Protein AF-A0A1Q9S8D3-F1 (afdb_monomer_lite)

Sequence (81 aa):
MLDVPHVVLGGDLAVLGEHLVRPVRQTITRHLHADRAATVALAELGDLDGALGGVALVLHDPSIPFTGPLAPRHLTGTGTA

pLDDT: mean 80.1, std 14.3, range [39.97, 92.94]

Foldseek 3Di:
DDQAQEAEAAEPLCVCPCVNQVVVLVVCCVPDDPVHHHDYYYDPCHPCPVVVVVVVVLLPDPPRDDPDPDDNDPPPPDDDD

Secondary structure (DSSP, 8-state):
----SEEEE-GGGGGGTHHHHHHHHHHHHHHS-TT---EEEE-SSGGGHHHHHHHHHHHH-TTS---SSS-----------

Radius of gyration: 17.83 Å; chains: 1; bounding box: 36×37×41 Å

Structure (mmCIF, N/CA/C/O backbone):
data_AF-A0A1Q9S8D3-F1
#
_entry.id   AF-A0A1Q9S8D3-F1
#
loop_
_atom_site.group_PDB
_atom_site.id
_atom_site.type_symbol
_atom_site.label_atom_id
_atom_site.label_alt_id
_atom_site.label_comp_id
_atom_site.label_asym_id
_atom_site.label_entity_id
_atom_site.label_seq_id
_atom_site.pdbx_PDB_ins_code
_atom_site.Cartn_x
_atom_site.Cartn_y
_atom_site.Cartn_z
_atom_site.occupancy
_atom_site.B_iso_or_equiv
_atom_site.auth_seq_id
_atom_site.auth_comp_id
_atom_site.auth_asym_id
_atom_site.auth_atom_id
_atom_site.pdbx_PDB_model_num
ATOM 1 N N . MET A 1 1 ? -18.556 -3.127 -0.062 1.00 63.59 1 MET A N 1
ATOM 2 C CA . MET A 1 1 ? -17.481 -2.782 0.893 1.00 63.59 1 MET A CA 1
ATOM 3 C C . MET A 1 1 ? -16.429 -3.874 0.804 1.00 63.59 1 MET A C 1
ATOM 5 O O . MET A 1 1 ? -16.819 -5.034 0.806 1.00 63.59 1 MET A O 1
ATOM 9 N N . LEU A 1 2 ? -15.156 -3.518 0.620 1.00 68.44 2 LEU A N 1
ATOM 10 C CA . LEU A 1 2 ? -14.054 -4.475 0.476 1.00 68.44 2 LEU A CA 1
ATOM 11 C C . LEU A 1 2 ? -13.689 -5.030 1.862 1.00 68.44 2 LEU A C 1
ATOM 13 O O . LEU A 1 2 ? -13.549 -4.249 2.801 1.00 68.44 2 LEU A O 1
ATOM 17 N N . ASP A 1 3 ? -13.580 -6.350 2.000 1.00 79.19 3 ASP A N 1
ATOM 18 C CA . ASP A 1 3 ? -13.077 -6.973 3.227 1.00 79.19 3 ASP A CA 1
ATOM 19 C C . ASP A 1 3 ? -11.553 -7.059 3.138 1.00 79.19 3 ASP A C 1
ATOM 21 O O . ASP A 1 3 ? -11.025 -7.801 2.311 1.00 79.19 3 ASP A O 1
ATOM 25 N N . VAL A 1 4 ? -10.850 -6.226 3.908 1.00 80.62 4 VAL A N 1
ATOM 26 C CA . VAL A 1 4 ? -9.403 -6.016 3.758 1.00 80.62 4 VAL A CA 1
ATOM 27 C C . VAL A 1 4 ? -8.681 -6.493 5.021 1.00 80.62 4 VAL A C 1
ATOM 29 O O . VAL A 1 4 ? -8.578 -5.730 5.983 1.00 80.62 4 VAL A O 1
ATOM 32 N N . PRO A 1 5 ? -8.165 -7.735 5.043 1.00 87.69 5 PRO A N 1
ATOM 33 C CA . PRO A 1 5 ? -7.446 -8.270 6.202 1.00 87.69 5 PRO A CA 1
ATOM 34 C C . PRO A 1 5 ? -6.054 -7.643 6.382 1.00 87.69 5 PRO A C 1
ATOM 36 O O . PRO A 1 5 ? -5.520 -7.629 7.492 1.00 87.69 5 PRO A O 1
ATOM 39 N N . HIS A 1 6 ? -5.473 -7.090 5.312 1.00 91.12 6 HIS A N 1
ATOM 40 C CA . HIS A 1 6 ? -4.130 -6.513 5.314 1.00 91.12 6 HIS A CA 1
ATOM 41 C C . HIS A 1 6 ? -4.109 -5.150 4.627 1.00 91.12 6 HIS A C 1
ATOM 43 O O . HIS A 1 6 ? -4.504 -5.015 3.471 1.00 91.12 6 HIS A O 1
ATOM 49 N N . VAL A 1 7 ? -3.605 -4.149 5.340 1.00 91.25 7 VAL A N 1
ATOM 50 C CA . VAL A 1 7 ? -3.382 -2.794 4.842 1.00 91.25 7 VAL A CA 1
ATOM 51 C C . VAL A 1 7 ? -1.886 -2.516 4.891 1.00 91.25 7 VAL A C 1
ATOM 53 O O . VAL A 1 7 ? -1.265 -2.650 5.945 1.00 91.25 7 VAL A O 1
ATOM 56 N N . VAL A 1 8 ? -1.310 -2.109 3.764 1.00 91.88 8 VAL A N 1
ATOM 57 C CA . VAL A 1 8 ? 0.088 -1.674 3.680 1.00 91.88 8 VAL A CA 1
ATOM 58 C C . VAL A 1 8 ? 0.108 -0.180 3.375 1.00 91.88 8 VAL A C 1
ATOM 60 O O . VAL A 1 8 ? -0.532 0.272 2.428 1.00 91.88 8 VAL A O 1
ATOM 63 N N . LEU A 1 9 ? 0.814 0.588 4.201 1.00 91.62 9 LEU A N 1
ATOM 64 C CA . LEU A 1 9 ? 1.016 2.024 4.035 1.00 91.62 9 LEU A CA 1
ATOM 65 C C . LEU A 1 9 ? 2.344 2.251 3.306 1.00 91.62 9 LEU A C 1
ATOM 67 O O . LEU A 1 9 ? 3.409 2.026 3.882 1.00 91.62 9 LEU A O 1
ATOM 71 N N . GLY A 1 10 ? 2.268 2.655 2.040 1.00 90.31 10 GLY A N 1
ATOM 72 C CA . GLY A 1 10 ? 3.428 2.916 1.184 1.00 90.31 10 GLY A CA 1
ATOM 73 C C . GLY A 1 10 ? 3.661 4.396 0.886 1.00 90.31 10 GLY A C 1
ATOM 74 O O . GLY A 1 10 ? 2.955 5.272 1.396 1.00 90.31 10 GLY A O 1
ATOM 75 N N . GLY A 1 11 ? 4.653 4.650 0.030 1.00 87.44 11 GLY A N 1
ATOM 76 C CA . GLY A 1 11 ? 5.066 5.989 -0.396 1.00 87.44 11 GLY A CA 1
ATOM 77 C C . GLY A 1 11 ? 5.575 6.872 0.747 1.00 87.44 11 GLY A C 1
ATOM 78 O O . GLY A 1 11 ? 5.983 6.382 1.801 1.00 87.44 11 GLY A O 1
ATOM 79 N N . ASP A 1 12 ? 5.488 8.191 0.562 1.00 86.81 12 ASP A N 1
ATOM 80 C CA . ASP A 1 12 ? 5.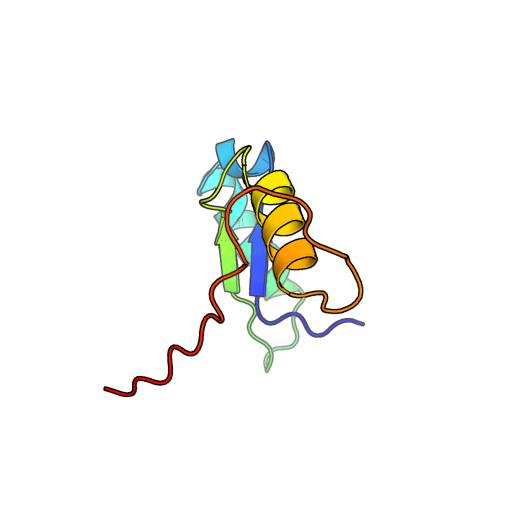988 9.205 1.508 1.00 86.81 12 ASP A CA 1
ATOM 81 C C . ASP A 1 12 ? 5.415 9.067 2.928 1.00 86.81 12 ASP A C 1
ATOM 83 O O . ASP A 1 12 ? 6.029 9.472 3.915 1.00 86.81 12 ASP A O 1
ATOM 87 N N . LEU A 1 13 ? 4.237 8.454 3.054 1.00 82.06 13 LEU A N 1
ATOM 88 C CA . LEU A 1 13 ? 3.601 8.179 4.338 1.00 82.06 13 LEU A CA 1
ATOM 89 C C . LEU A 1 13 ? 4.392 7.178 5.191 1.00 82.06 13 LEU A C 1
ATOM 91 O O . LEU A 1 13 ? 4.345 7.260 6.420 1.00 82.06 13 LEU A O 1
ATOM 95 N N . ALA A 1 14 ? 5.146 6.269 4.568 1.00 84.12 14 ALA A N 1
ATOM 96 C CA . ALA A 1 14 ? 5.975 5.306 5.283 1.00 84.12 14 ALA A CA 1
ATOM 97 C C . ALA A 1 14 ? 7.109 5.980 6.074 1.00 84.12 14 ALA A C 1
ATOM 99 O O . ALA A 1 14 ? 7.501 5.476 7.128 1.00 84.12 14 ALA A O 1
ATOM 100 N N . VAL A 1 15 ? 7.563 7.166 5.644 1.00 85.62 15 VAL A N 1
ATOM 101 C CA . VAL A 1 15 ? 8.608 7.957 6.324 1.00 85.62 15 VAL A CA 1
ATOM 102 C C . VAL A 1 15 ? 8.186 8.363 7.741 1.00 85.62 15 VAL A C 1
ATOM 104 O O . VAL A 1 15 ? 9.023 8.507 8.630 1.00 85.62 15 VAL A O 1
ATOM 107 N N . LEU A 1 16 ? 6.881 8.508 7.986 1.00 87.75 16 LEU A N 1
ATOM 108 C CA . LEU A 1 16 ? 6.343 8.880 9.297 1.00 87.75 16 LEU A CA 1
ATOM 109 C C . LEU A 1 16 ? 6.368 7.726 10.312 1.00 87.75 16 LEU A C 1
ATOM 111 O O . LEU A 1 16 ? 6.195 7.953 11.515 1.00 87.75 16 LEU A O 1
ATOM 115 N N . GLY A 1 17 ? 6.601 6.492 9.861 1.00 87.50 17 GLY A N 1
ATOM 116 C CA . GLY A 1 17 ? 6.790 5.348 10.742 1.00 87.50 17 GLY A CA 1
ATOM 117 C C . GLY A 1 17 ? 5.599 5.088 11.675 1.00 87.50 17 GLY A C 1
ATOM 118 O O . GLY A 1 17 ? 4.429 5.300 11.341 1.00 87.50 17 GLY A O 1
ATOM 119 N N . GLU A 1 18 ? 5.908 4.686 12.909 1.00 88.44 18 GLU A N 1
ATOM 120 C CA . GLU A 1 18 ? 4.912 4.398 13.952 1.00 88.44 18 GLU A CA 1
ATOM 121 C C . GLU A 1 18 ? 4.039 5.600 14.349 1.00 88.44 18 GLU A C 1
ATOM 123 O O . GLU A 1 18 ? 2.921 5.410 14.837 1.00 88.44 18 GLU A O 1
ATOM 128 N N . HIS A 1 19 ? 4.491 6.834 14.091 1.00 90.50 19 HIS A N 1
ATOM 129 C CA . HIS A 1 19 ? 3.679 8.028 14.340 1.00 90.50 19 HIS A CA 1
ATOM 130 C C . HIS A 1 19 ? 2.433 8.069 13.449 1.00 90.50 19 HIS A C 1
ATOM 132 O O . HIS A 1 19 ? 1.414 8.613 13.870 1.00 90.50 19 HIS A O 1
ATOM 138 N N . LEU A 1 20 ? 2.487 7.458 12.261 1.00 89.06 20 LEU A N 1
ATOM 139 C CA . LEU A 1 20 ? 1.332 7.289 11.380 1.00 89.06 20 LEU A CA 1
ATOM 140 C C . LEU A 1 20 ? 0.647 5.929 11.571 1.00 89.06 20 LEU A C 1
ATOM 142 O O . LEU A 1 20 ? -0.581 5.863 11.638 1.00 89.06 20 LEU A O 1
ATOM 146 N N . VAL A 1 21 ? 1.413 4.840 11.687 1.00 91.25 21 VAL A N 1
ATOM 147 C CA . VAL A 1 21 ? 0.849 3.477 11.769 1.00 91.25 21 VAL A CA 1
ATOM 148 C C . VAL A 1 21 ? -0.098 3.337 12.953 1.00 91.25 21 VAL A C 1
ATOM 150 O O . VAL A 1 21 ? -1.200 2.802 12.812 1.00 91.25 21 VAL A O 1
ATOM 153 N N . ARG A 1 22 ? 0.296 3.840 14.126 1.00 91.38 22 ARG A N 1
ATOM 154 C CA . ARG A 1 22 ? -0.496 3.719 15.351 1.00 91.38 22 ARG A CA 1
ATOM 155 C C . ARG A 1 22 ? -1.881 4.378 15.246 1.00 91.38 22 ARG A C 1
ATOM 157 O O . ARG A 1 22 ? -2.863 3.681 15.520 1.00 91.38 22 ARG A O 1
ATOM 164 N N . PRO A 1 23 ? -2.025 5.665 14.868 1.00 92.94 23 PRO A N 1
ATOM 165 C CA . PRO A 1 23 ? -3.345 6.280 14.726 1.00 92.94 23 PRO A CA 1
ATOM 166 C C . PRO A 1 23 ? -4.173 5.660 13.593 1.00 92.94 23 PRO A C 1
ATOM 168 O O . PRO A 1 23 ? -5.393 5.542 13.735 1.00 92.94 23 PRO A O 1
ATOM 171 N N . VAL A 1 24 ? -3.547 5.193 12.507 1.00 92.25 24 VAL A N 1
ATOM 172 C CA . VAL A 1 24 ? -4.255 4.470 11.437 1.00 92.25 24 VAL A CA 1
ATOM 173 C C . VAL A 1 24 ? -4.824 3.149 11.956 1.00 92.25 24 VAL A C 1
ATOM 175 O O . VAL A 1 24 ? -6.015 2.896 11.781 1.00 92.25 24 VAL A O 1
ATOM 178 N N . ARG A 1 25 ? -4.026 2.347 12.678 1.00 91.31 25 ARG A N 1
ATOM 179 C CA . ARG A 1 25 ? -4.493 1.111 13.332 1.00 91.31 25 ARG A CA 1
ATOM 180 C C . ARG A 1 25 ? -5.684 1.381 14.242 1.00 91.31 25 ARG A C 1
ATOM 182 O O . ARG A 1 25 ? -6.711 0.729 14.109 1.00 91.31 25 ARG A O 1
ATOM 189 N N . GLN A 1 26 ? -5.579 2.382 15.115 1.00 91.38 26 GLN A N 1
ATOM 190 C CA . GLN A 1 26 ? -6.670 2.758 16.018 1.00 91.38 26 GLN A CA 1
ATOM 191 C C . GLN A 1 26 ? -7.938 3.163 15.263 1.00 91.38 26 GLN A C 1
ATOM 193 O O . GLN A 1 26 ? -9.039 2.787 15.660 1.00 91.38 26 GLN A O 1
ATOM 198 N N . THR A 1 27 ? -7.791 3.925 14.180 1.00 92.69 27 THR A N 1
ATOM 199 C CA . THR A 1 27 ? -8.920 4.376 13.363 1.00 92.69 27 THR A CA 1
ATOM 200 C C . THR A 1 27 ? -9.596 3.200 12.674 1.00 92.69 27 THR A C 1
ATOM 202 O O . THR A 1 27 ? -10.818 3.099 12.718 1.00 92.69 27 THR A O 1
ATOM 205 N N . ILE A 1 28 ? -8.823 2.278 12.106 1.00 89.56 28 ILE A N 1
ATOM 206 C CA . ILE A 1 28 ? -9.352 1.076 11.462 1.00 89.56 28 ILE A CA 1
ATOM 207 C C . ILE A 1 28 ? -10.072 0.197 12.491 1.00 89.56 28 ILE A C 1
ATOM 209 O O . ILE A 1 28 ? -11.236 -0.132 12.293 1.00 89.56 28 ILE A O 1
ATOM 213 N N . THR A 1 29 ? -9.455 -0.091 13.641 1.00 88.19 29 THR A N 1
ATOM 214 C CA . THR A 1 29 ? -10.083 -0.887 14.711 1.00 88.19 29 THR A CA 1
ATOM 215 C C . THR A 1 29 ? -11.393 -0.278 15.213 1.00 88.19 29 THR A C 1
ATOM 217 O O . THR A 1 29 ? -12.323 -1.014 15.516 1.00 88.19 29 THR A O 1
ATOM 220 N N . ARG A 1 30 ? -11.503 1.055 15.279 1.00 90.06 30 ARG A N 1
ATOM 221 C CA . ARG A 1 30 ? -12.741 1.734 15.705 1.00 90.06 30 ARG A CA 1
ATOM 222 C C . ARG A 1 30 ? -13.905 1.580 14.725 1.00 90.06 30 ARG A C 1
ATOM 224 O O . ARG A 1 30 ? -15.046 1.691 15.156 1.00 90.06 30 ARG A O 1
ATOM 231 N N . HIS A 1 31 ? -13.625 1.388 13.438 1.00 88.31 31 HIS A N 1
ATOM 232 C CA . HIS A 1 31 ? -14.650 1.358 12.388 1.00 88.31 31 HIS A CA 1
ATOM 233 C C . HIS A 1 31 ? -14.881 -0.040 11.801 1.00 88.31 31 HIS A C 1
ATOM 235 O O . HIS A 1 31 ? -15.821 -0.228 11.031 1.00 88.31 31 HIS A O 1
ATOM 241 N N . LEU A 1 32 ? -14.049 -1.022 12.153 1.00 85.19 32 LEU A N 1
ATOM 242 C CA . LEU A 1 32 ? -14.286 -2.420 11.811 1.00 85.19 32 LEU A CA 1
ATOM 243 C C . LEU A 1 32 ? -15.347 -3.037 12.730 1.00 85.19 32 LEU A C 1
ATOM 245 O O . LEU A 1 32 ? -15.448 -2.712 13.912 1.00 85.19 32 LEU A O 1
ATOM 249 N N . HIS A 1 33 ? -16.132 -3.963 12.176 1.00 80.81 33 HIS A N 1
ATOM 250 C CA . HIS A 1 33 ? -17.010 -4.817 12.974 1.00 80.81 33 HIS A CA 1
ATOM 251 C C . HIS A 1 33 ? -16.182 -5.660 13.953 1.00 80.81 33 HIS A C 1
ATOM 253 O O . HIS A 1 33 ? -15.079 -6.076 13.613 1.00 80.81 33 HIS A O 1
ATOM 259 N N . ALA A 1 34 ? -16.731 -5.947 15.138 1.00 75.50 34 ALA A N 1
ATOM 260 C CA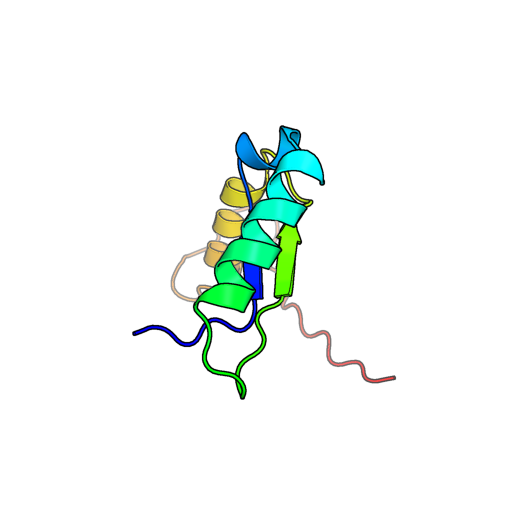 . ALA A 1 34 ? -16.025 -6.640 16.223 1.00 75.50 34 ALA A CA 1
ATOM 261 C C . ALA A 1 34 ? -15.414 -7.997 15.819 1.00 75.50 34 ALA A C 1
ATOM 263 O O . ALA A 1 34 ? -14.373 -8.377 16.346 1.00 75.50 34 ALA A O 1
ATOM 264 N N . ASP A 1 35 ? -16.014 -8.683 14.843 1.00 79.38 35 ASP A N 1
ATOM 265 C CA . ASP A 1 35 ? -15.541 -9.980 14.342 1.00 79.38 35 ASP A CA 1
ATOM 266 C C . ASP A 1 35 ? -14.484 -9.857 13.229 1.00 79.38 35 ASP A C 1
ATOM 268 O O . ASP A 1 35 ? -14.075 -10.859 12.642 1.00 79.38 35 ASP A O 1
ATOM 272 N N . ARG A 1 36 ? -14.050 -8.635 12.893 1.00 81.00 36 ARG A N 1
ATOM 273 C CA . ARG A 1 36 ? -13.081 -8.371 11.825 1.00 81.00 36 ARG A CA 1
ATOM 274 C C . ARG A 1 36 ? -11.824 -7.717 12.367 1.00 81.00 36 ARG A C 1
ATOM 276 O O . ARG A 1 36 ? -11.861 -6.658 12.989 1.00 81.00 36 ARG A O 1
ATOM 283 N N . ALA A 1 37 ? -10.690 -8.324 12.043 1.00 81.94 37 ALA A N 1
ATOM 284 C CA . ALA A 1 37 ? -9.375 -7.766 12.294 1.00 81.94 37 ALA A CA 1
ATOM 285 C C . ALA A 1 37 ? -8.715 -7.390 10.967 1.00 81.94 37 ALA A C 1
ATOM 287 O O . ALA A 1 37 ? -8.792 -8.136 9.993 1.00 81.94 37 ALA A O 1
ATOM 288 N N . ALA A 1 38 ? -8.034 -6.247 10.953 1.00 87.88 38 ALA A N 1
ATOM 289 C CA . ALA A 1 38 ? -7.133 -5.872 9.876 1.00 87.88 38 ALA A CA 1
ATOM 290 C C . ALA A 1 38 ? -5.751 -5.590 10.459 1.00 87.88 38 ALA A C 1
ATOM 292 O O . ALA A 1 38 ? -5.613 -4.876 11.457 1.00 87.88 38 ALA A O 1
ATOM 293 N N . THR A 1 39 ? -4.718 -6.135 9.831 1.00 91.38 39 THR A N 1
ATOM 294 C CA . THR A 1 39 ? -3.334 -5.790 10.155 1.00 91.38 39 THR A CA 1
ATOM 295 C C . THR A 1 39 ? -2.907 -4.594 9.317 1.00 91.38 39 THR A C 1
ATOM 297 O O . THR A 1 39 ? -3.184 -4.564 8.119 1.00 91.38 39 THR A O 1
ATOM 300 N N . VAL A 1 40 ? -2.193 -3.647 9.920 1.00 91.38 40 VAL A N 1
ATOM 301 C CA . VAL A 1 40 ? -1.652 -2.479 9.212 1.00 91.38 40 VAL A CA 1
ATOM 302 C C . VAL A 1 40 ? -0.135 -2.497 9.313 1.00 91.38 40 VAL A C 1
ATOM 304 O O . VAL A 1 40 ? 0.386 -2.480 10.429 1.00 91.38 40 VAL A O 1
ATOM 307 N N . ALA A 1 41 ? 0.568 -2.506 8.189 1.00 90.94 41 ALA A N 1
ATOM 308 C CA . ALA A 1 41 ? 2.028 -2.487 8.125 1.00 90.94 41 ALA A CA 1
ATOM 309 C C . ALA A 1 41 ? 2.531 -1.321 7.264 1.00 90.94 41 ALA A C 1
ATOM 311 O O . ALA A 1 41 ? 1.763 -0.732 6.503 1.00 90.94 41 ALA A O 1
ATOM 312 N N . LEU A 1 42 ? 3.814 -0.991 7.391 1.00 91.56 42 LEU A N 1
ATOM 313 C CA . LEU A 1 42 ? 4.502 -0.087 6.469 1.00 91.56 42 LEU A CA 1
ATOM 314 C C . LEU A 1 42 ? 5.067 -0.881 5.297 1.00 91.56 42 LEU A C 1
ATOM 316 O O . LEU A 1 42 ? 5.428 -2.046 5.457 1.00 91.56 42 LEU A O 1
ATOM 320 N N . ALA A 1 43 ? 5.155 -0.248 4.132 1.00 90.25 43 ALA A N 1
ATOM 321 C CA . ALA A 1 43 ? 5.894 -0.809 3.014 1.00 90.25 43 ALA A CA 1
ATOM 322 C C . ALA A 1 43 ? 7.394 -0.854 3.340 1.00 90.25 43 ALA A C 1
ATOM 324 O O . ALA A 1 43 ? 7.968 0.122 3.818 1.00 90.25 43 ALA A O 1
ATOM 325 N N . GLU A 1 44 ? 8.030 -1.983 3.042 1.00 89.00 44 GLU A N 1
ATOM 326 C CA . GLU A 1 44 ? 9.467 -2.194 3.276 1.00 89.00 44 GLU A CA 1
ATOM 327 C C . GLU A 1 44 ? 10.309 -1.940 2.017 1.00 89.00 44 GLU A C 1
ATOM 329 O O . GLU A 1 44 ? 11.514 -1.721 2.098 1.00 89.00 44 GLU A O 1
ATOM 334 N N . LEU A 1 45 ? 9.669 -1.957 0.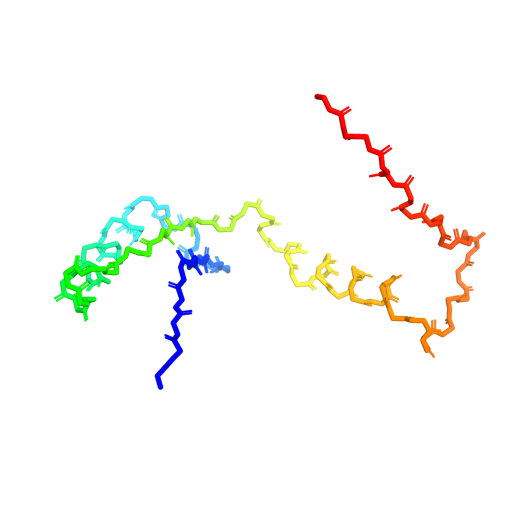845 1.00 87.69 45 LEU A N 1
ATOM 335 C CA . LEU A 1 45 ? 10.319 -1.832 -0.464 1.00 87.69 45 LEU A CA 1
ATOM 336 C C . LEU A 1 45 ? 10.654 -0.377 -0.837 1.00 87.69 45 LEU A C 1
ATOM 338 O O . LEU A 1 45 ? 11.412 -0.154 -1.781 1.00 87.69 45 LEU A O 1
ATOM 342 N N . GLY A 1 46 ? 10.112 0.594 -0.093 1.00 85.38 46 GLY A N 1
ATOM 343 C CA . GLY A 1 46 ? 10.322 2.024 -0.328 1.00 85.38 46 GLY A CA 1
ATOM 344 C C . GLY A 1 46 ? 10.028 2.422 -1.776 1.00 85.38 46 GLY A C 1
ATOM 345 O O . GLY A 1 46 ? 9.103 1.897 -2.389 1.00 85.38 46 GLY A O 1
ATOM 346 N N . ASP A 1 47 ? 10.870 3.290 -2.336 1.00 87.69 47 ASP A N 1
ATOM 347 C CA . ASP A 1 47 ? 10.727 3.854 -3.690 1.00 87.69 47 ASP A CA 1
ATOM 348 C C . ASP A 1 47 ? 10.731 2.812 -4.825 1.00 87.69 47 ASP A C 1
ATOM 350 O O . ASP A 1 47 ? 10.418 3.127 -5.974 1.00 87.69 47 ASP A O 1
ATOM 354 N N . LEU A 1 48 ? 11.122 1.568 -4.534 1.00 88.31 48 LEU A N 1
ATOM 355 C CA . LEU A 1 48 ? 11.176 0.488 -5.516 1.00 88.31 48 LEU A CA 1
ATOM 356 C C . LEU A 1 48 ? 9.872 -0.311 -5.602 1.00 88.31 48 LEU A C 1
ATOM 358 O O . LEU A 1 48 ? 9.756 -1.154 -6.493 1.00 88.31 48 LEU A O 1
ATOM 362 N N . ASP A 1 49 ? 8.906 -0.085 -4.709 1.00 88.62 49 ASP A N 1
ATOM 363 C CA . ASP A 1 49 ? 7.691 -0.897 -4.593 1.00 88.62 49 ASP A CA 1
ATOM 364 C C . ASP A 1 49 ? 6.902 -0.999 -5.912 1.00 88.62 49 ASP A C 1
ATOM 366 O O . ASP A 1 49 ? 6.590 -2.103 -6.369 1.00 88.62 49 ASP A O 1
ATOM 370 N N . GLY A 1 50 ? 6.666 0.125 -6.588 1.00 87.69 50 GLY A N 1
ATOM 371 C CA . GLY A 1 50 ? 5.955 0.179 -7.862 1.00 87.69 50 GLY A CA 1
ATOM 372 C C . GLY A 1 50 ? 6.742 -0.452 -9.009 1.00 87.69 50 GLY A C 1
ATOM 373 O O . GLY A 1 50 ? 6.174 -1.189 -9.818 1.00 87.69 50 GLY A O 1
ATOM 374 N N . ALA A 1 51 ? 8.056 -0.217 -9.068 1.00 90.50 51 ALA A N 1
ATOM 375 C CA . ALA A 1 51 ? 8.910 -0.778 -10.113 1.00 90.50 51 ALA A CA 1
ATOM 376 C C . ALA A 1 51 ? 9.015 -2.306 -9.992 1.00 90.50 51 ALA A C 1
ATOM 378 O O . ALA A 1 51 ? 8.833 -3.024 -10.976 1.00 90.50 51 ALA A O 1
ATOM 379 N N . LEU A 1 52 ? 9.252 -2.813 -8.778 1.00 91.06 52 LEU A N 1
ATOM 380 C CA . LEU A 1 52 ? 9.333 -4.246 -8.503 1.00 91.06 52 LEU A CA 1
ATOM 381 C C . LEU A 1 52 ? 7.979 -4.934 -8.687 1.00 91.06 52 LEU A C 1
ATOM 383 O O . LEU A 1 52 ? 7.933 -6.020 -9.262 1.00 91.06 52 LEU A O 1
ATOM 387 N N . GLY A 1 53 ? 6.880 -4.285 -8.290 1.00 89.12 53 GLY A N 1
ATOM 388 C CA . GLY A 1 53 ? 5.527 -4.758 -8.581 1.00 89.12 53 GLY A CA 1
ATOM 389 C C . GLY A 1 53 ? 5.265 -4.875 -10.084 1.00 89.12 53 GLY A C 1
ATOM 390 O O . GLY A 1 53 ? 4.773 -5.903 -10.544 1.00 89.12 53 GLY A O 1
ATOM 391 N N . GLY A 1 54 ? 5.666 -3.872 -10.870 1.00 88.25 54 GLY A N 1
ATOM 392 C CA . GLY A 1 54 ? 5.550 -3.897 -12.330 1.00 88.25 54 GLY A CA 1
ATOM 393 C C . GLY A 1 54 ? 6.357 -5.024 -12.979 1.00 88.25 54 GLY A C 1
ATOM 394 O O . GLY A 1 54 ? 5.835 -5.749 -13.824 1.00 88.25 54 GLY A O 1
ATOM 395 N N . VAL A 1 55 ? 7.607 -5.227 -12.550 1.00 89.25 55 VAL A N 1
ATOM 396 C CA . VAL A 1 55 ? 8.436 -6.346 -13.026 1.00 89.25 55 VAL A CA 1
ATOM 397 C C . VAL A 1 55 ? 7.803 -7.687 -12.658 1.00 89.25 55 VAL A C 1
ATOM 399 O O . VAL A 1 55 ? 7.712 -8.563 -13.514 1.00 89.25 55 VAL A O 1
ATOM 402 N N . ALA A 1 56 ? 7.331 -7.852 -11.420 1.00 87.50 56 ALA A N 1
ATOM 403 C CA . ALA A 1 56 ? 6.674 -9.080 -10.980 1.00 87.50 56 ALA A CA 1
ATOM 404 C C . ALA A 1 56 ? 5.408 -9.380 -11.798 1.00 87.50 56 ALA A C 1
ATOM 406 O O . ALA A 1 56 ? 5.207 -10.525 -12.197 1.00 87.50 56 ALA A O 1
ATOM 407 N N . LEU A 1 57 ? 4.599 -8.359 -12.102 1.00 86.56 57 LEU A N 1
ATOM 408 C CA . LEU A 1 57 ? 3.423 -8.492 -12.963 1.00 86.56 57 LEU A CA 1
ATOM 409 C C . LEU A 1 57 ? 3.806 -8.958 -14.370 1.00 86.56 57 LEU A C 1
ATOM 411 O O . LEU A 1 57 ? 3.224 -9.917 -14.863 1.00 86.56 57 LEU A O 1
ATOM 415 N N . VAL A 1 58 ? 4.819 -8.339 -14.985 1.00 87.38 58 VAL A N 1
ATOM 416 C CA . VAL A 1 58 ? 5.301 -8.739 -16.317 1.00 87.38 58 VAL A CA 1
ATOM 417 C C . VAL A 1 58 ? 5.838 -10.168 -16.315 1.00 87.38 58 VAL A C 1
ATOM 419 O O . VAL A 1 58 ? 5.538 -10.936 -17.220 1.00 87.38 58 VAL A O 1
ATOM 422 N N . LEU A 1 59 ? 6.612 -10.547 -15.296 1.00 84.69 59 LEU A N 1
ATOM 423 C CA . LEU A 1 59 ? 7.151 -11.903 -15.176 1.00 84.69 59 LEU A CA 1
ATOM 424 C C . LEU A 1 59 ? 6.065 -12.960 -14.936 1.00 84.69 59 LEU A C 1
ATOM 426 O O . LEU A 1 59 ? 6.291 -14.131 -15.238 1.00 84.69 59 LEU A O 1
ATOM 430 N N . HIS A 1 60 ? 4.919 -12.572 -14.373 1.00 81.44 60 HIS A N 1
ATOM 431 C CA . HIS A 1 60 ? 3.804 -13.477 -14.111 1.00 81.44 60 HIS A CA 1
ATOM 432 C C . HIS A 1 60 ? 2.771 -13.519 -15.245 1.00 81.44 60 HIS A C 1
ATOM 434 O O . HIS A 1 60 ? 1.923 -14.409 -15.249 1.00 81.44 60 HIS A O 1
ATOM 440 N N . ASP A 1 61 ? 2.832 -12.593 -16.205 1.00 81.62 61 ASP A N 1
ATOM 441 C CA . ASP A 1 61 ? 1.913 -12.546 -17.338 1.00 81.62 61 ASP A CA 1
ATOM 442 C C . ASP A 1 61 ? 2.465 -13.360 -18.524 1.00 81.62 61 ASP A C 1
ATOM 444 O O . ASP A 1 61 ? 3.395 -12.920 -19.207 1.00 81.62 61 ASP A O 1
ATOM 448 N N . PRO A 1 62 ? 1.888 -14.537 -18.831 1.00 78.00 62 PRO A N 1
ATOM 449 C CA . PRO A 1 62 ? 2.357 -15.370 -19.935 1.00 78.00 62 PRO A CA 1
ATOM 450 C C . PRO A 1 62 ? 2.076 -14.761 -21.317 1.00 78.00 62 PRO A C 1
ATOM 452 O O . PRO A 1 62 ? 2.598 -15.260 -22.314 1.00 78.00 62 PRO A O 1
ATOM 455 N N . SER A 1 63 ? 1.235 -13.726 -21.401 1.00 82.62 63 SER A N 1
ATOM 456 C CA . SER A 1 63 ? 0.900 -13.044 -22.653 1.00 82.62 63 SER A CA 1
ATOM 457 C C . SER A 1 63 ? 1.898 -11.948 -23.030 1.00 82.62 63 SER A C 1
ATOM 459 O O . SER A 1 63 ? 1.903 -11.506 -24.181 1.00 82.62 63 SER A O 1
ATOM 461 N N . ILE A 1 64 ? 2.770 -11.534 -22.103 1.00 77.44 64 ILE A N 1
ATOM 462 C CA . ILE A 1 64 ? 3.785 -10.512 -22.355 1.00 77.44 64 ILE A CA 1
ATOM 463 C C . ILE A 1 64 ? 5.079 -11.198 -22.817 1.00 77.44 64 ILE A C 1
ATOM 465 O O . ILE A 1 64 ? 5.740 -11.876 -22.028 1.00 77.44 64 ILE A O 1
ATOM 469 N N . PRO A 1 65 ? 5.490 -11.037 -24.089 1.00 70.06 65 PRO A N 1
ATOM 470 C CA . PRO A 1 65 ? 6.722 -11.641 -24.572 1.00 70.06 65 PRO A CA 1
ATOM 471 C C . PRO A 1 65 ? 7.932 -10.984 -23.900 1.00 70.06 65 PRO A C 1
ATOM 473 O O . PRO A 1 65 ? 8.221 -9.805 -24.107 1.00 70.06 65 PRO A O 1
ATOM 476 N N . PHE A 1 66 ? 8.672 -11.760 -23.109 1.00 67.44 66 PHE A N 1
ATOM 477 C CA . PHE A 1 66 ? 9.929 -11.309 -22.525 1.00 67.44 66 PHE A CA 1
ATOM 478 C C . PHE A 1 66 ? 11.056 -11.401 -23.564 1.00 67.44 66 PHE A C 1
ATOM 480 O O . PHE A 1 66 ? 11.472 -12.493 -23.946 1.00 67.44 66 PHE A O 1
ATOM 487 N N . THR A 1 67 ? 11.570 -10.255 -24.016 1.00 70.88 67 THR A N 1
ATOM 488 C CA . THR A 1 67 ? 12.645 -10.171 -25.027 1.00 70.88 67 THR A CA 1
ATOM 489 C C . THR A 1 67 ? 14.025 -9.867 -24.432 1.00 70.88 67 THR A C 1
ATOM 491 O O . THR A 1 67 ? 14.947 -9.501 -25.161 1.00 70.88 67 THR A O 1
ATOM 494 N N . GLY A 1 68 ? 14.183 -9.959 -23.108 1.00 66.69 68 GLY A N 1
ATOM 495 C CA . GLY A 1 68 ? 15.469 -9.750 -22.441 1.00 66.69 68 GLY A CA 1
ATOM 496 C C . GLY A 1 68 ? 16.434 -10.936 -22.612 1.00 66.69 68 GLY A C 1
ATOM 497 O O . GLY A 1 68 ? 16.011 -12.039 -22.953 1.00 66.69 68 GLY A O 1
ATOM 498 N N . PRO A 1 69 ? 17.739 -10.751 -22.334 1.00 61.12 69 PRO A N 1
ATOM 499 C CA . PRO A 1 69 ? 18.770 -11.773 -22.563 1.00 61.12 69 PRO A CA 1
ATOM 500 C C . PRO A 1 69 ? 18.680 -12.991 -21.625 1.00 61.12 69 PRO A C 1
ATOM 502 O O . PRO A 1 69 ? 19.392 -13.973 -21.822 1.00 61.12 69 PRO A O 1
ATOM 505 N N . LEU A 1 70 ? 17.835 -12.935 -20.592 1.00 58.50 70 LEU A N 1
ATOM 506 C CA . LEU A 1 70 ? 17.667 -13.986 -19.592 1.00 58.50 70 LEU A CA 1
ATOM 507 C C . LEU A 1 70 ? 16.229 -14.499 -19.648 1.00 58.50 70 LEU A C 1
ATOM 509 O O . LEU A 1 70 ? 15.317 -13.783 -19.257 1.00 58.50 70 LEU A O 1
ATOM 513 N N . ALA A 1 71 ? 16.012 -15.732 -20.105 1.00 59.53 71 ALA A N 1
ATOM 514 C CA . ALA A 1 71 ? 14.681 -16.335 -20.054 1.00 59.53 71 ALA A CA 1
ATOM 515 C C . ALA A 1 71 ? 14.134 -16.307 -18.606 1.00 59.53 71 ALA A C 1
ATOM 517 O O . ALA A 1 71 ? 14.896 -16.626 -17.681 1.00 59.53 71 ALA A O 1
ATOM 518 N N . PRO A 1 72 ? 12.849 -15.956 -18.385 1.00 60.25 72 PRO A N 1
ATOM 519 C CA . PRO A 1 72 ? 12.229 -16.045 -17.069 1.00 60.25 72 PRO A CA 1
ATOM 520 C C . PRO A 1 72 ? 12.393 -17.470 -16.539 1.00 60.25 72 PRO A C 1
ATOM 522 O O . PR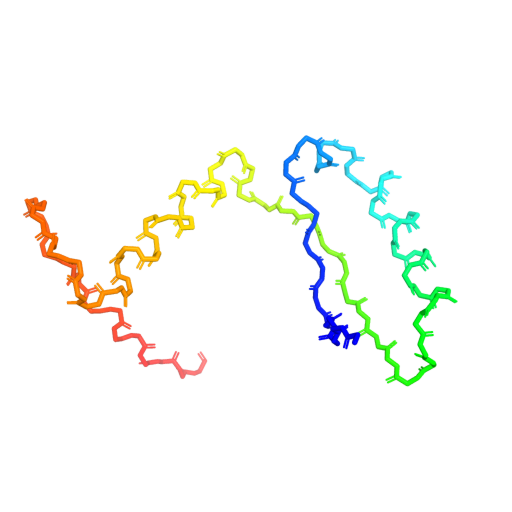O A 1 72 ? 11.897 -18.431 -17.130 1.00 60.25 72 PRO A O 1
ATOM 525 N N . ARG A 1 73 ? 13.134 -17.642 -15.442 1.00 61.34 73 ARG A N 1
ATOM 526 C CA . ARG A 1 73 ? 13.178 -18.939 -14.767 1.00 61.34 73 ARG A CA 1
ATOM 527 C C . ARG A 1 73 ? 11.818 -19.136 -14.114 1.00 61.34 73 ARG A C 1
ATOM 529 O O . ARG A 1 73 ? 11.418 -18.308 -13.300 1.00 61.34 73 ARG A O 1
ATOM 536 N N . HIS A 1 74 ? 11.122 -20.216 -14.463 1.00 54.81 74 HIS A N 1
ATOM 537 C CA . HIS A 1 74 ? 9.937 -20.637 -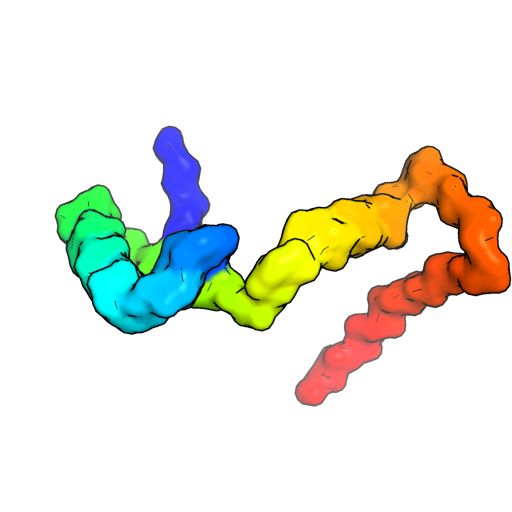13.725 1.00 54.81 74 HIS A CA 1
ATOM 538 C C . HIS A 1 74 ? 10.300 -20.700 -12.235 1.00 54.81 74 HIS A C 1
ATOM 540 O O . HIS A 1 74 ? 11.169 -21.476 -11.837 1.00 54.81 74 HIS A O 1
ATOM 546 N N . LEU A 1 75 ? 9.652 -19.874 -11.413 1.00 50.81 75 LEU A N 1
ATOM 547 C CA . LEU A 1 75 ? 9.708 -19.963 -9.954 1.00 50.81 75 LEU A CA 1
ATOM 548 C C . LEU A 1 75 ? 8.887 -21.184 -9.510 1.00 50.81 75 LEU A C 1
ATOM 550 O O . LEU A 1 75 ? 7.877 -21.068 -8.828 1.00 50.81 75 LEU A O 1
ATOM 554 N N . THR A 1 76 ? 9.290 -22.384 -9.927 1.00 47.50 76 THR A N 1
ATOM 555 C CA . THR A 1 76 ? 8.775 -23.650 -9.394 1.00 47.50 76 THR A CA 1
ATOM 556 C C . THR A 1 76 ? 9.493 -23.941 -8.083 1.00 47.50 76 THR A C 1
ATOM 558 O O . THR A 1 76 ? 10.311 -24.850 -7.985 1.00 47.50 76 THR A O 1
ATOM 561 N N . GLY A 1 77 ? 9.236 -23.102 -7.082 1.00 44.84 77 GLY A N 1
ATOM 562 C CA . GLY A 1 77 ? 9.623 -23.337 -5.700 1.00 44.84 77 GLY A CA 1
ATOM 563 C C . GLY A 1 77 ? 8.496 -24.041 -4.956 1.00 44.84 77 GLY A C 1
ATOM 564 O O . GLY A 1 77 ? 7.824 -23.430 -4.135 1.00 44.84 77 GLY A O 1
ATOM 565 N N . THR A 1 78 ? 8.259 -25.318 -5.251 1.00 50.38 78 THR A N 1
ATOM 566 C CA . THR A 1 78 ? 7.620 -26.224 -4.288 1.00 50.38 78 THR A CA 1
ATOM 567 C C . THR A 1 78 ? 8.671 -26.652 -3.267 1.00 50.38 78 THR A C 1
ATOM 569 O O . THR A 1 78 ? 9.587 -27.395 -3.609 1.00 50.38 78 THR A O 1
ATOM 572 N N . GLY A 1 79 ? 8.529 -2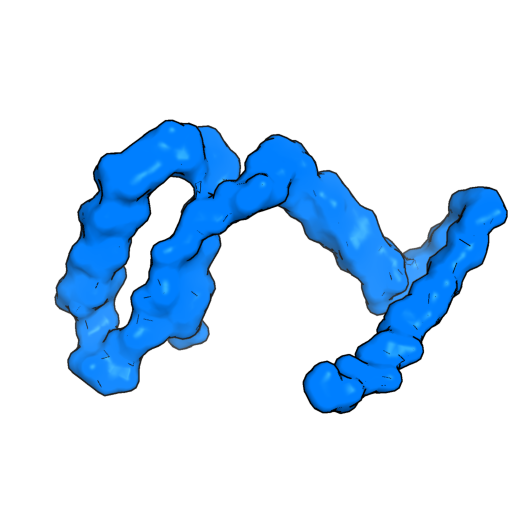6.190 -2.029 1.00 41.06 79 GLY A N 1
ATOM 573 C CA . GLY A 1 79 ? 9.238 -26.688 -0.845 1.00 41.06 79 GLY A CA 1
ATOM 574 C C . GLY A 1 79 ? 8.653 -25.974 0.374 1.00 41.06 79 GLY A C 1
ATOM 575 O O . GLY A 1 79 ? 8.894 -24.786 0.528 1.00 41.06 79 GLY A O 1
ATOM 576 N N . THR A 1 80 ? 7.635 -26.483 1.074 1.00 41.19 80 THR A N 1
ATOM 577 C CA . THR A 1 80 ? 7.619 -27.599 2.044 1.00 41.19 80 THR A CA 1
ATOM 578 C C . THR A 1 80 ? 8.793 -27.614 3.021 1.00 41.19 80 THR A C 1
ATOM 580 O O . THR A 1 80 ? 9.915 -27.897 2.602 1.00 41.19 80 THR A O 1
ATOM 583 N N . ALA A 1 81 ? 8.411 -27.477 4.300 1.00 39.97 81 ALA A N 1
ATOM 584 C CA . ALA A 1 81 ? 9.148 -27.597 5.565 1.00 39.97 81 ALA A CA 1
ATOM 585 C C . ALA A 1 81 ? 9.767 -26.302 6.109 1.00 39.97 81 ALA A C 1
ATOM 587 O O . ALA A 1 81 ? 10.764 -25.815 5.538 1.00 39.97 81 ALA A O 1
#